Protein AF-A0A3M9ZV68-F1 (afdb_monomer)

Sequence (156 aa):
DSARLARRVAQRAAEAASATPRSGIVCKSLSRNAFVAVCPSLASALSLADLLAPEHVQVMTRSPARDAARIRSAGMVLLGDTPSAASDYALGSNHILPTSRGARSRGPLSALDFVRLRVTARAPRSALRSAMPHIAALSAAEGLPAHANAVRGRLH

Solvent-accessible surface area (backbone atoms only — not comparable to full-atom values): 9160 Å² total; per-residue (Å²): 92,52,66,69,56,52,53,52,50,54,52,52,51,54,54,54,31,64,70,40,98,58,19,73,62,46,46,54,47,45,77,75,71,61,82,86,85,75,29,92,38,69,68,54,44,47,52,48,43,43,72,52,6,33,36,69,43,70,35,74,55,100,52,21,68,72,59,50,72,70,57,84,19,43,23,39,83,33,56,35,90,50,54,69,71,46,40,63,74,70,68,80,56,62,68,57,46,24,54,97,41,36,11,71,82,40,63,42,62,51,76,69,80,77,55,82,90,79,89,85,87,85,78,57,66,68,56,52,58,69,45,40,68,58,44,42,53,52,23,51,78,72,72,38,58,65,61,32,47,60,55,52,66,65,71,110

Mean predicted aligned error: 4.52 Å

pLDDT: mean 96.89, std 2.36, range [76.12, 98.5]

Radius of gyration: 26.55 Å; Cα contacts (8 Å, |Δi|>4): 156; chains: 1; bounding box: 60×34×67 Å

Structure (mmCIF, N/CA/C/O backbone):
data_AF-A0A3M9ZV68-F1
#
_entry.id   AF-A0A3M9ZV68-F1
#
loop_
_atom_site.group_PDB
_atom_site.id
_atom_site.type_symbol
_atom_site.label_atom_id
_atom_site.label_alt_id
_atom_site.label_comp_id
_atom_site.label_asym_id
_atom_site.label_entity_id
_atom_site.label_seq_id
_atom_site.pdbx_PDB_ins_code
_atom_site.Cartn_x
_atom_site.Cartn_y
_atom_site.Cartn_z
_atom_site.occupancy
_atom_site.B_iso_or_equiv
_atom_site.auth_seq_id
_atom_site.auth_comp_id
_atom_site.auth_asym_id
_atom_site.auth_atom_id
_atom_site.pdbx_PDB_model_num
ATOM 1 N N . ASP A 1 1 ? -6.645 -12.329 18.930 1.00 81.00 1 ASP A N 1
ATOM 2 C CA . ASP A 1 1 ? -6.774 -13.589 19.695 1.00 81.00 1 ASP A CA 1
ATOM 3 C C . ASP A 1 1 ? -7.809 -13.532 20.828 1.00 81.00 1 ASP A C 1
ATOM 5 O O . ASP A 1 1 ? -8.242 -14.581 21.277 1.0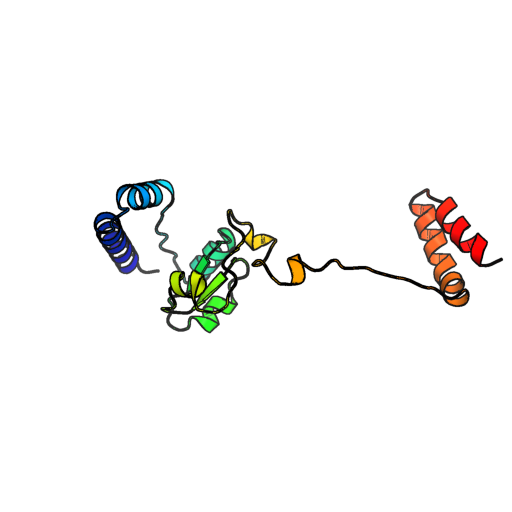0 81.00 1 ASP A O 1
ATOM 9 N N . SER A 1 2 ? -8.279 -12.359 21.278 1.00 95.38 2 SER A N 1
ATOM 10 C CA . SER A 1 2 ? -9.260 -12.272 22.376 1.00 95.38 2 SER A CA 1
ATOM 11 C C . SER A 1 2 ? -10.715 -12.062 21.926 1.00 95.38 2 SER A C 1
ATOM 13 O O . SER A 1 2 ? -11.096 -10.970 21.499 1.00 95.38 2 SER A O 1
ATOM 15 N N . ALA A 1 3 ? -11.576 -13.063 22.142 1.00 96.69 3 ALA A N 1
ATOM 16 C CA . ALA A 1 3 ? -13.027 -12.941 21.932 1.00 96.69 3 ALA A CA 1
ATOM 17 C C . ALA A 1 3 ? -13.685 -11.892 22.854 1.00 96.69 3 ALA A C 1
ATOM 19 O O . ALA A 1 3 ? -14.647 -11.223 22.475 1.00 96.69 3 ALA A O 1
ATOM 20 N N . ARG A 1 4 ? -13.147 -11.704 24.068 1.00 98.12 4 ARG A N 1
ATOM 21 C CA . ARG A 1 4 ? -13.619 -10.670 25.003 1.00 98.12 4 ARG A CA 1
ATOM 22 C C . ARG A 1 4 ? -13.378 -9.268 24.448 1.00 98.12 4 ARG A C 1
ATOM 24 O O . ARG A 1 4 ? -14.276 -8.433 24.523 1.00 98.12 4 ARG A O 1
ATOM 31 N N . LEU A 1 5 ? -12.187 -9.015 23.900 1.00 97.38 5 LEU A N 1
ATOM 32 C CA . LEU A 1 5 ? -11.867 -7.731 23.275 1.00 97.38 5 LEU A CA 1
ATOM 33 C C . LEU A 1 5 ? -12.759 -7.479 22.056 1.00 97.38 5 LEU A C 1
ATOM 35 O O . LEU A 1 5 ? -13.348 -6.408 21.960 1.00 97.38 5 LEU A O 1
ATOM 39 N N . ALA A 1 6 ? -12.928 -8.484 21.192 1.00 98.00 6 ALA A N 1
ATOM 40 C CA . ALA A 1 6 ? -13.798 -8.411 20.019 1.00 98.00 6 ALA A CA 1
ATOM 41 C C . ALA A 1 6 ? -15.234 -7.981 20.370 1.00 98.00 6 ALA A C 1
ATOM 43 O O . ALA A 1 6 ? -15.748 -7.029 19.786 1.00 98.00 6 ALA A O 1
ATOM 44 N N . ARG A 1 7 ? -15.853 -8.616 21.379 1.00 98.31 7 ARG A N 1
ATOM 45 C CA . ARG A 1 7 ? -17.200 -8.242 21.850 1.00 98.31 7 ARG A CA 1
ATOM 46 C C . ARG A 1 7 ? -17.261 -6.811 22.381 1.00 98.31 7 ARG A C 1
ATOM 48 O O . ARG A 1 7 ? -18.174 -6.072 22.032 1.00 98.31 7 ARG A O 1
ATOM 55 N N . ARG A 1 8 ? -16.271 -6.404 23.184 1.00 98.50 8 ARG A N 1
ATOM 56 C CA . ARG A 1 8 ? -16.200 -5.036 23.723 1.00 98.50 8 ARG A CA 1
ATOM 57 C C . ARG A 1 8 ? -16.067 -3.986 22.622 1.00 98.50 8 ARG A C 1
ATOM 59 O O . ARG A 1 8 ? -16.731 -2.960 22.698 1.00 98.50 8 ARG A O 1
ATOM 66 N N . VAL A 1 9 ? -15.226 -4.232 21.618 1.00 97.81 9 VAL A N 1
ATOM 67 C CA . VAL A 1 9 ? -15.048 -3.317 20.480 1.00 97.81 9 VAL A CA 1
ATOM 68 C C . VAL A 1 9 ? -16.337 -3.219 19.669 1.00 97.81 9 VAL A C 1
ATOM 70 O O . VAL A 1 9 ? -16.774 -2.109 19.390 1.00 97.81 9 VAL A O 1
ATOM 73 N N . ALA A 1 10 ? -16.981 -4.348 19.357 1.00 97.81 10 ALA A N 1
ATOM 74 C CA . ALA A 1 10 ? -18.249 -4.355 18.625 1.00 97.81 10 ALA A CA 1
ATOM 75 C C . ALA A 1 10 ? -19.339 -3.552 19.354 1.00 97.81 10 ALA A C 1
ATOM 77 O O . ALA A 1 10 ? -20.016 -2.732 18.736 1.00 97.81 10 ALA A O 1
ATOM 78 N N . GLN A 1 11 ? -19.454 -3.725 20.675 1.00 98.00 11 GLN A N 1
ATOM 79 C CA . GLN A 1 11 ? -20.391 -2.961 21.496 1.00 98.00 11 GLN A CA 1
ATOM 80 C C . GLN A 1 11 ? -20.083 -1.455 21.462 1.00 98.00 11 GLN A C 1
ATOM 82 O O . GLN A 1 11 ? -20.962 -0.656 21.149 1.00 98.00 11 GLN A O 1
ATOM 87 N N . ARG A 1 12 ? -18.830 -1.060 21.728 1.00 98.06 12 ARG A N 1
ATOM 88 C CA . ARG A 1 12 ? -18.429 0.358 21.721 1.00 98.06 12 ARG A CA 1
ATOM 89 C C . ARG A 1 12 ? -18.601 1.014 20.354 1.00 98.06 12 ARG A C 1
ATOM 91 O O . ARG A 1 12 ? -19.005 2.170 20.287 1.00 98.06 12 ARG A O 1
ATOM 98 N N . ALA A 1 13 ? -18.325 0.285 19.274 1.00 97.62 13 ALA A N 1
ATOM 99 C CA . ALA A 1 13 ? -18.536 0.772 17.917 1.00 97.62 13 ALA A CA 1
ATOM 100 C C . ALA A 1 13 ? -20.025 1.029 17.634 1.00 97.62 13 ALA A C 1
ATOM 102 O O . ALA A 1 13 ? -20.355 2.058 17.052 1.00 97.62 13 ALA A O 1
ATOM 103 N N . ALA A 1 14 ? -20.924 0.143 18.081 1.00 97.06 14 ALA A N 1
ATOM 104 C CA . ALA A 1 14 ? -22.368 0.325 17.925 1.00 97.06 14 ALA A CA 1
ATOM 105 C C . ALA A 1 14 ? -22.907 1.518 18.741 1.00 97.06 14 ALA A C 1
ATOM 107 O O . ALA A 1 14 ? -23.699 2.310 18.223 1.00 97.06 14 ALA A O 1
ATOM 108 N N . GLU A 1 15 ? -22.438 1.682 19.984 1.00 98.06 15 GLU A N 1
ATOM 109 C CA . GLU A 1 15 ? -22.753 2.840 20.836 1.00 98.06 15 GLU A CA 1
ATOM 110 C C . GLU A 1 15 ? -22.308 4.151 20.160 1.00 98.06 15 GLU A C 1
ATOM 112 O O . GLU A 1 15 ? -23.113 5.063 19.969 1.00 98.06 15 GLU A O 1
ATOM 117 N N . ALA A 1 16 ? -21.048 4.220 19.714 1.00 97.81 16 ALA A N 1
ATOM 118 C CA . ALA A 1 16 ? -20.493 5.402 19.053 1.00 97.81 16 ALA A CA 1
ATOM 119 C C . ALA A 1 16 ? -21.184 5.717 17.713 1.00 97.81 16 ALA A C 1
ATOM 121 O O . ALA A 1 16 ? -21.449 6.881 17.406 1.00 97.81 16 ALA A O 1
ATOM 122 N N . ALA A 1 17 ? -21.513 4.690 16.925 1.00 97.69 17 ALA A N 1
ATOM 123 C CA . ALA A 1 17 ? -22.210 4.843 15.651 1.00 97.69 17 ALA A CA 1
ATOM 124 C C . ALA A 1 17 ? -23.628 5.400 15.816 1.00 97.69 17 ALA A C 1
ATOM 126 O O . ALA A 1 17 ? -24.088 6.159 14.967 1.00 97.69 17 ALA A O 1
ATOM 127 N N . SER A 1 18 ? -24.306 5.057 16.911 1.00 97.00 18 SER A N 1
ATOM 128 C CA . SER A 1 18 ? -25.660 5.545 17.189 1.00 97.00 18 SER A CA 1
ATOM 129 C C . SER A 1 18 ? -25.662 6.982 17.719 1.00 97.00 18 SER A C 1
ATOM 131 O O . SER A 1 18 ? -26.609 7.722 17.468 1.00 97.00 18 SER A O 1
ATOM 133 N N . ALA A 1 19 ? -24.595 7.392 18.412 1.00 97.75 19 ALA A N 1
ATOM 134 C CA . ALA A 1 19 ? -24.480 8.709 19.041 1.00 97.75 19 ALA A CA 1
ATOM 135 C C . ALA A 1 19 ? -23.980 9.828 18.103 1.00 97.75 19 ALA A C 1
ATOM 137 O O . ALA A 1 19 ? -24.067 11.006 18.444 1.00 97.75 19 ALA A O 1
ATOM 138 N N . THR A 1 20 ? -23.426 9.492 16.935 1.00 97.19 20 THR A N 1
ATOM 139 C CA . THR A 1 20 ? -22.881 10.492 16.002 1.00 97.19 20 THR A CA 1
ATOM 140 C C . THR A 1 20 ? -23.985 11.239 15.232 1.00 97.19 20 THR A C 1
ATOM 142 O O . THR A 1 20 ? -24.977 10.618 14.843 1.00 97.19 20 THR A O 1
ATOM 145 N N . PRO A 1 21 ? -23.814 12.538 14.896 1.00 98.25 21 PRO A N 1
ATOM 146 C CA . PRO A 1 21 ? -24.793 13.296 14.106 1.00 98.25 21 PRO A CA 1
ATOM 147 C C . PRO A 1 21 ? -25.152 12.667 12.750 1.00 98.25 21 PRO A C 1
ATOM 149 O O . PRO A 1 21 ? -26.222 12.923 12.206 1.00 98.25 21 PRO A O 1
ATOM 152 N N . ARG A 1 22 ? -24.261 11.839 12.184 1.00 97.62 22 ARG A N 1
ATOM 153 C CA . ARG A 1 22 ? -24.469 11.122 10.912 1.00 97.62 22 ARG A CA 1
ATOM 154 C C . ARG A 1 22 ? -24.793 9.634 11.107 1.00 97.62 22 ARG A C 1
ATOM 156 O O . ARG A 1 22 ? -24.454 8.820 10.244 1.00 97.62 22 ARG A O 1
ATOM 163 N N . SER A 1 23 ? -25.437 9.270 12.217 1.00 97.94 23 SER A N 1
ATOM 164 C CA . SER A 1 23 ? -25.707 7.876 12.609 1.00 97.94 23 SER A CA 1
ATOM 165 C C . SER A 1 23 ? -26.338 7.033 11.498 1.00 97.94 23 SER A C 1
ATOM 167 O O . SER A 1 23 ? -25.884 5.921 11.248 1.00 97.94 23 SER A O 1
ATOM 169 N N . GLY A 1 24 ? -27.297 7.576 10.738 1.00 98.25 24 GLY A N 1
ATOM 170 C CA . GLY A 1 24 ? -27.923 6.861 9.618 1.00 98.25 24 GLY A CA 1
ATOM 171 C C . GLY A 1 24 ? -26.926 6.368 8.556 1.00 98.25 24 GLY A C 1
ATOM 172 O O . GLY A 1 24 ? -27.029 5.234 8.087 1.00 98.25 24 GLY A O 1
ATOM 173 N N . ILE A 1 25 ? -25.920 7.180 8.208 1.00 98.19 25 ILE A N 1
ATOM 174 C CA . ILE A 1 25 ? -24.869 6.804 7.246 1.00 98.19 25 ILE A CA 1
ATOM 175 C C . ILE A 1 25 ? -23.899 5.804 7.886 1.00 98.19 25 ILE A C 1
ATOM 177 O O . ILE A 1 25 ? -23.563 4.788 7.272 1.00 98.19 25 ILE A O 1
ATOM 181 N N . VAL A 1 26 ? -23.472 6.071 9.124 1.00 98.19 26 VAL A N 1
ATOM 182 C CA . VAL A 1 26 ? -22.481 5.247 9.833 1.00 98.19 26 VAL A CA 1
ATOM 183 C C . VAL A 1 26 ? -23.028 3.844 10.112 1.00 98.19 26 VAL A C 1
ATOM 185 O O . VAL A 1 26 ? -22.394 2.861 9.731 1.00 98.19 26 VAL A O 1
ATOM 188 N N . CYS A 1 27 ? -24.232 3.725 10.675 1.00 97.75 27 CYS A N 1
ATOM 189 C CA . CYS A 1 27 ? -24.881 2.440 10.949 1.00 97.75 27 CYS A CA 1
ATOM 190 C C . CYS A 1 27 ? -25.141 1.636 9.664 1.00 97.75 27 CYS A C 1
ATOM 192 O O . CYS A 1 27 ? -24.926 0.420 9.630 1.00 97.75 27 CYS A O 1
ATOM 194 N N . LYS A 1 28 ? -25.544 2.300 8.571 1.00 98.19 28 LYS A N 1
ATOM 195 C CA . LYS A 1 28 ? -25.713 1.648 7.261 1.00 98.19 28 LYS A CA 1
ATOM 196 C C . LYS A 1 28 ? -24.388 1.124 6.700 1.00 98.19 28 LYS A C 1
ATOM 198 O O . LYS A 1 28 ? -24.371 0.051 6.106 1.00 98.19 28 LYS A O 1
ATOM 203 N N . SER A 1 29 ? -23.288 1.855 6.883 1.00 97.62 29 SER A N 1
ATOM 204 C CA . SER A 1 29 ? -21.959 1.391 6.467 1.00 97.62 29 SER A CA 1
ATOM 205 C C . SER A 1 29 ? -21.493 0.197 7.303 1.00 97.62 29 SER A C 1
ATOM 207 O O . SER A 1 29 ? -21.107 -0.829 6.742 1.00 97.62 29 SER A O 1
ATOM 209 N N . LEU A 1 30 ? -21.602 0.289 8.634 1.00 97.25 30 LEU A N 1
ATOM 210 C CA . LEU A 1 30 ? -21.200 -0.789 9.540 1.00 97.25 30 LEU A CA 1
ATOM 211 C C . LEU A 1 30 ? -21.983 -2.079 9.278 1.00 97.25 30 LEU A C 1
ATOM 213 O O . LEU A 1 30 ? -21.375 -3.132 9.132 1.00 97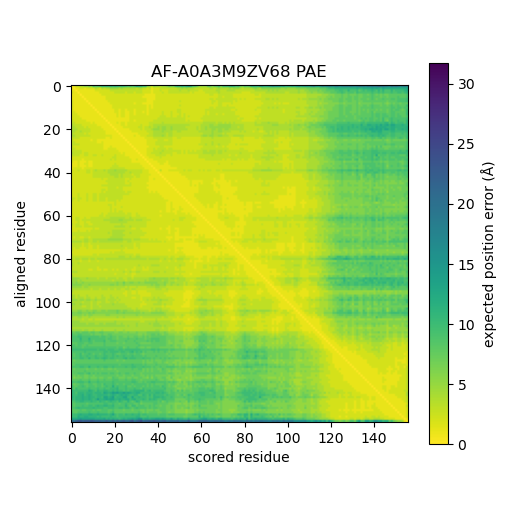.25 30 LEU A O 1
ATOM 217 N N . SER A 1 31 ? -23.309 -1.998 9.144 1.00 96.69 31 SER A N 1
ATOM 218 C CA . SER A 1 31 ? -24.155 -3.179 8.897 1.00 96.69 31 SER A CA 1
ATOM 219 C C . SER A 1 31 ? -23.844 -3.906 7.585 1.00 96.69 31 SER A C 1
ATOM 221 O O . SER A 1 31 ? -24.075 -5.108 7.494 1.00 96.69 31 SER A O 1
ATOM 223 N N . ARG A 1 32 ? -23.332 -3.201 6.569 1.00 97.38 32 ARG A N 1
ATOM 224 C CA . ARG A 1 32 ? -23.038 -3.781 5.250 1.00 97.38 32 ARG A CA 1
ATOM 225 C C . ARG A 1 32 ? -21.600 -4.252 5.093 1.00 97.38 32 ARG A C 1
ATOM 227 O O . ARG A 1 32 ? -21.363 -5.206 4.362 1.00 97.38 32 ARG A O 1
ATOM 234 N N . ASN A 1 33 ? -20.657 -3.559 5.727 1.00 96.25 33 ASN A N 1
ATOM 235 C CA . ASN A 1 33 ? -19.239 -3.682 5.389 1.00 96.25 33 ASN A CA 1
ATOM 236 C C . ASN A 1 33 ? -18.355 -4.108 6.568 1.00 96.25 33 ASN A C 1
ATOM 238 O O . ASN A 1 33 ? -17.220 -4.527 6.345 1.00 96.25 33 ASN A O 1
ATOM 242 N N . ALA A 1 34 ? -18.819 -3.972 7.815 1.00 96.88 34 ALA A N 1
ATOM 243 C CA . ALA A 1 34 ? -17.988 -4.269 8.976 1.00 96.88 34 ALA A CA 1
ATOM 244 C C . ALA A 1 34 ? -18.039 -5.752 9.350 1.00 96.88 34 ALA A C 1
ATOM 246 O O . ALA A 1 34 ? -19.074 -6.411 9.275 1.00 96.88 34 ALA A O 1
ATOM 247 N N . PHE A 1 35 ? -16.912 -6.259 9.835 1.00 97.12 35 PHE A N 1
ATOM 248 C CA . PHE A 1 35 ? -16.820 -7.561 10.479 1.00 97.12 35 PHE A CA 1
ATOM 249 C C . PHE A 1 35 ? -15.773 -7.507 11.590 1.00 97.12 35 PHE A C 1
ATOM 251 O O . PHE A 1 35 ? -14.901 -6.638 11.610 1.00 97.12 35 PHE A O 1
ATOM 258 N N . VAL A 1 36 ? -15.843 -8.465 12.513 1.00 97.56 36 VAL A N 1
ATOM 259 C CA . VAL A 1 36 ? -14.827 -8.658 13.550 1.00 97.56 36 VAL A CA 1
ATOM 260 C C . VAL A 1 36 ? -14.256 -10.060 13.404 1.00 97.56 36 VAL A C 1
ATOM 262 O O . VAL A 1 36 ? -14.987 -11.042 13.494 1.00 97.56 36 VAL A O 1
ATOM 265 N N . ALA A 1 37 ? -12.945 -10.156 13.192 1.00 97.25 37 ALA A N 1
ATOM 266 C CA . ALA A 1 37 ? -12.245 -11.430 13.068 1.00 97.25 37 ALA A CA 1
ATOM 267 C C . ALA A 1 37 ? -11.398 -11.710 14.316 1.00 97.25 37 ALA A C 1
ATOM 269 O O . ALA A 1 37 ? -10.473 -10.964 14.644 1.00 97.25 37 ALA A O 1
ATOM 270 N N . VAL A 1 38 ? -11.675 -12.822 14.999 1.00 97.81 38 VAL A N 1
ATOM 271 C CA . VAL A 1 38 ? -10.828 -13.318 16.092 1.00 97.81 38 VAL A CA 1
ATOM 272 C C . VAL A 1 38 ? -9.835 -14.316 15.512 1.00 97.81 38 VAL A C 1
ATOM 274 O O . VAL A 1 38 ? -10.167 -15.464 15.248 1.00 97.81 38 VAL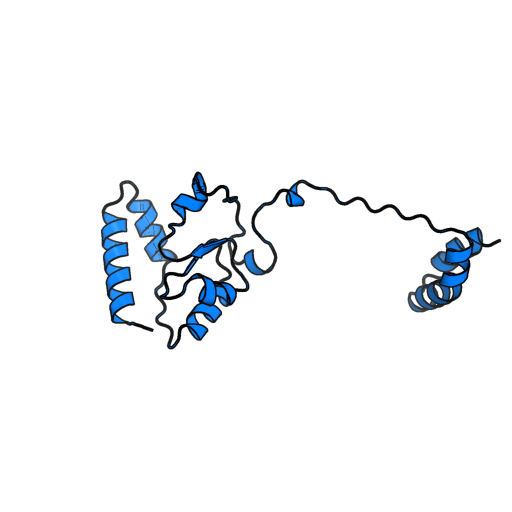 A O 1
ATOM 277 N N . CYS A 1 39 ? -8.604 -13.862 15.300 1.00 97.50 39 CYS A N 1
ATOM 278 C CA . CYS A 1 39 ? -7.534 -14.705 14.771 1.00 97.50 39 CYS A CA 1
ATOM 279 C C . CYS A 1 39 ? -6.840 -15.500 15.894 1.00 97.50 39 CYS A C 1
ATOM 281 O O . CYS A 1 39 ? -6.672 -14.945 16.986 1.00 97.50 39 CYS A O 1
ATOM 283 N N . PRO A 1 40 ? -6.367 -16.735 15.630 1.00 97.06 40 PRO A N 1
ATOM 284 C CA . PRO A 1 40 ? -5.695 -17.577 16.628 1.00 97.06 40 PRO A CA 1
ATOM 285 C C . PRO A 1 40 ? -4.322 -17.034 17.049 1.00 97.06 40 PRO A C 1
ATOM 287 O O . PRO A 1 40 ? -3.815 -17.380 18.108 1.00 97.06 40 PRO A O 1
ATOM 290 N N . SER A 1 41 ? -3.716 -16.166 16.235 1.00 97.06 41 SER A N 1
ATOM 291 C CA . SER A 1 41 ? -2.450 -15.506 16.545 1.00 97.06 41 SER A CA 1
ATOM 292 C C . SER A 1 41 ? -2.365 -14.129 15.885 1.00 97.06 41 SER A C 1
ATOM 294 O O . SER A 1 41 ? -3.106 -13.826 14.942 1.00 97.06 41 SER A O 1
ATOM 296 N N . LEU A 1 42 ? -1.414 -13.307 16.339 1.00 96.12 42 LEU A N 1
ATOM 297 C CA . LEU A 1 42 ? -1.074 -12.049 15.671 1.00 96.12 42 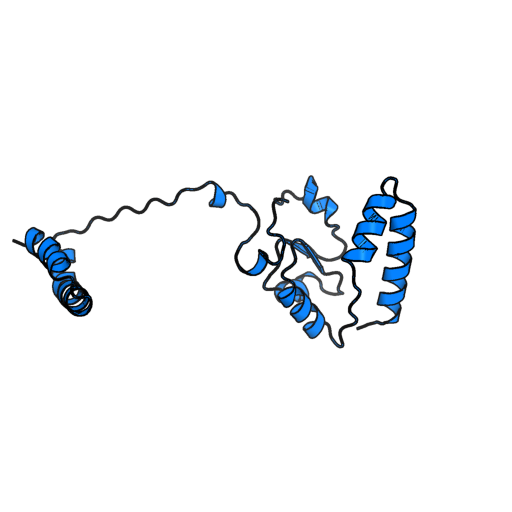LEU A CA 1
ATOM 298 C C . LEU A 1 42 ? -0.567 -12.287 14.241 1.00 96.12 42 LEU A C 1
ATOM 300 O O . LEU A 1 42 ? -0.915 -11.535 13.340 1.00 96.12 42 LEU A O 1
ATOM 304 N N . ALA A 1 43 ? 0.205 -13.352 14.006 1.00 96.81 43 ALA A N 1
ATOM 305 C CA . ALA A 1 43 ? 0.694 -13.684 12.668 1.00 96.81 43 ALA A CA 1
ATOM 306 C C . ALA A 1 43 ? -0.460 -13.941 11.682 1.00 96.81 43 ALA A C 1
ATOM 308 O O . ALA A 1 43 ? -0.430 -13.451 10.552 1.00 96.81 43 ALA A O 1
ATOM 309 N N . SER A 1 44 ? -1.507 -14.640 12.128 1.00 97.81 44 SER A N 1
ATOM 310 C CA . SER A 1 44 ? -2.719 -14.864 11.333 1.00 97.81 44 SER A CA 1
ATOM 311 C C . SER A 1 44 ? -3.486 -13.562 11.074 1.00 97.81 44 SER A C 1
ATOM 313 O O . SER A 1 44 ? -3.974 -13.361 9.967 1.00 97.81 44 SER A O 1
ATOM 315 N N . ALA A 1 45 ? -3.547 -12.649 12.052 1.00 97.56 45 ALA A N 1
ATOM 316 C CA . ALA A 1 45 ? -4.183 -11.340 11.876 1.00 97.56 45 ALA A CA 1
ATOM 317 C C . ALA A 1 45 ? -3.434 -10.450 10.869 1.00 97.56 45 ALA A C 1
ATOM 319 O O . ALA A 1 45 ? -4.059 -9.827 10.016 1.00 97.56 45 ALA A O 1
ATOM 320 N N . LEU A 1 46 ? -2.098 -10.434 10.922 1.00 97.56 46 LEU A N 1
ATOM 321 C CA . LEU A 1 46 ? -1.267 -9.713 9.952 1.00 97.56 46 LEU A CA 1
ATOM 322 C C . LEU A 1 46 ? -1.401 -10.312 8.545 1.00 97.56 46 LEU A C 1
ATOM 324 O O . LEU A 1 46 ? -1.518 -9.577 7.571 1.00 97.56 46 LEU A O 1
ATOM 328 N N . SER A 1 47 ? -1.483 -11.643 8.441 1.00 97.62 47 SER A N 1
ATOM 329 C CA . SER A 1 47 ? -1.744 -12.325 7.164 1.00 97.62 47 SER A CA 1
ATOM 330 C C . SER A 1 47 ? -3.123 -11.970 6.597 1.00 97.62 47 SER A C 1
ATOM 332 O O . SER A 1 47 ? -3.268 -11.785 5.391 1.00 97.62 47 SER A O 1
ATOM 334 N N . LEU A 1 48 ? -4.137 -11.835 7.460 1.00 97.62 48 LEU A N 1
ATOM 335 C CA . LEU A 1 48 ? -5.459 -11.355 7.063 1.00 97.62 48 LEU A CA 1
ATOM 336 C C . LEU A 1 48 ? -5.410 -9.893 6.594 1.00 97.62 48 LEU A C 1
ATOM 338 O O . LEU A 1 48 ? -6.020 -9.576 5.578 1.00 97.62 48 LEU A O 1
ATOM 342 N N . ALA A 1 49 ? -4.666 -9.016 7.275 1.00 97.69 49 ALA A N 1
ATOM 343 C CA . ALA A 1 49 ? -4.480 -7.631 6.836 1.00 97.69 49 ALA A CA 1
ATOM 344 C C . ALA A 1 49 ? -3.841 -7.567 5.435 1.00 97.69 49 ALA A C 1
ATOM 346 O O . ALA A 1 49 ? -4.386 -6.910 4.551 1.00 97.69 49 ALA A O 1
ATOM 347 N N . ASP A 1 50 ? -2.785 -8.347 5.185 1.00 97.56 50 ASP A N 1
ATOM 348 C CA . ASP A 1 50 ? -2.176 -8.496 3.853 1.00 97.56 50 ASP A CA 1
ATOM 349 C C . ASP A 1 50 ? -3.154 -9.066 2.807 1.00 97.56 50 ASP A C 1
ATOM 351 O O . ASP A 1 50 ? -3.095 -8.718 1.622 1.00 97.56 50 ASP A O 1
ATOM 355 N N . LEU A 1 51 ? -4.063 -9.966 3.204 1.00 96.94 51 LEU A N 1
ATOM 356 C CA . LEU A 1 51 ? -5.097 -10.507 2.315 1.00 96.94 51 LEU A CA 1
ATOM 357 C C . LEU A 1 51 ? -6.155 -9.446 1.953 1.00 96.94 51 LEU A C 1
ATOM 359 O O . LEU A 1 51 ? -6.682 -9.416 0.834 1.00 96.94 51 LEU A O 1
ATOM 363 N N . LEU A 1 52 ? -6.464 -8.558 2.888 1.00 97.25 52 LEU A N 1
ATOM 364 C CA . LEU A 1 52 ? -7.414 -7.475 2.674 1.00 97.25 52 LEU A CA 1
ATOM 365 C C . LEU A 1 52 ? -6.796 -6.315 1.898 1.00 97.25 52 LEU A C 1
ATOM 367 O O . LEU A 1 52 ? -7.526 -5.674 1.150 1.00 97.25 52 LEU A O 1
ATOM 371 N N . ALA A 1 53 ? -5.485 -6.088 2.028 1.00 97.94 53 ALA A N 1
ATOM 372 C CA . ALA A 1 53 ? -4.771 -4.961 1.430 1.00 97.94 53 ALA A CA 1
ATOM 373 C C . ALA A 1 53 ? -5.525 -3.631 1.642 1.00 97.94 53 ALA A C 1
ATOM 375 O O . ALA A 1 53 ? -5.965 -3.005 0.671 1.00 97.94 53 ALA A O 1
ATOM 376 N N . PRO A 1 54 ? -5.778 -3.254 2.909 1.00 97.81 54 PRO A N 1
ATOM 377 C CA . PRO A 1 54 ? -6.680 -2.162 3.233 1.00 97.81 54 PRO A CA 1
ATOM 378 C C . PRO A 1 54 ? -6.109 -0.811 2.804 1.00 97.81 54 PRO A C 1
ATOM 380 O O . PRO A 1 54 ? -4.897 -0.630 2.701 1.00 97.81 54 PRO A O 1
ATOM 3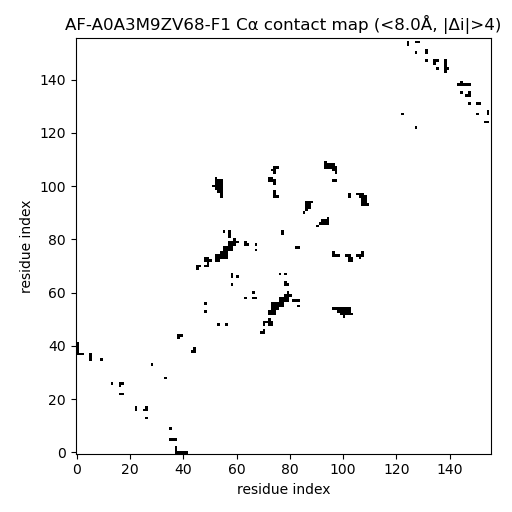83 N N . GLU A 1 55 ? -7.005 0.154 2.621 1.00 98.25 55 GLU A N 1
ATOM 384 C CA . GLU A 1 55 ? -6.642 1.561 2.452 1.00 98.25 55 GLU A CA 1
ATOM 385 C C . GLU A 1 55 ? -5.881 2.070 3.689 1.00 98.25 55 GLU A C 1
ATOM 387 O O . GLU A 1 55 ? -4.739 2.501 3.576 1.00 98.25 55 GLU A O 1
ATOM 392 N N . HIS A 1 56 ? -6.463 1.892 4.879 1.00 97.88 56 HIS A N 1
ATOM 393 C CA . HIS A 1 56 ? -5.856 2.208 6.171 1.00 97.88 56 HIS A CA 1
ATOM 394 C C . HIS A 1 56 ? -5.768 0.955 7.049 1.00 97.88 56 HIS A C 1
ATOM 396 O O . HIS A 1 56 ? -6.736 0.197 7.156 1.00 97.88 56 HIS A O 1
ATOM 402 N N . VAL A 1 57 ? -4.645 0.754 7.739 1.00 97.81 57 VAL A N 1
ATOM 403 C CA . VAL A 1 57 ? -4.518 -0.246 8.810 1.00 97.81 57 VAL A CA 1
ATOM 404 C C . VAL A 1 57 ? -3.928 0.388 10.062 1.00 97.81 57 VAL A C 1
ATOM 406 O O . VAL A 1 57 ? -2.870 1.004 10.010 1.00 97.81 57 VAL A O 1
ATOM 409 N N . GLN A 1 58 ? -4.597 0.212 11.201 1.00 98.00 58 GLN A N 1
ATOM 410 C CA . GLN A 1 58 ? -4.098 0.661 12.500 1.00 98.00 58 GLN A CA 1
ATOM 411 C C . GLN A 1 58 ? -3.609 -0.532 13.324 1.00 98.00 58 GLN A C 1
ATOM 413 O O . GLN A 1 58 ? -4.359 -1.466 13.613 1.00 98.00 58 GLN A O 1
ATOM 418 N N . VAL A 1 59 ? -2.331 -0.507 13.701 1.00 98.19 59 VAL A N 1
ATOM 419 C CA . VAL A 1 59 ? -1.663 -1.578 14.447 1.00 98.19 59 VAL A CA 1
ATOM 420 C C . VAL A 1 59 ? -1.608 -1.197 15.923 1.00 98.19 59 VAL A C 1
ATOM 422 O O . VAL A 1 59 ? -0.651 -0.586 16.388 1.00 98.19 59 VAL A O 1
ATOM 425 N N . MET A 1 60 ? -2.645 -1.575 16.670 1.00 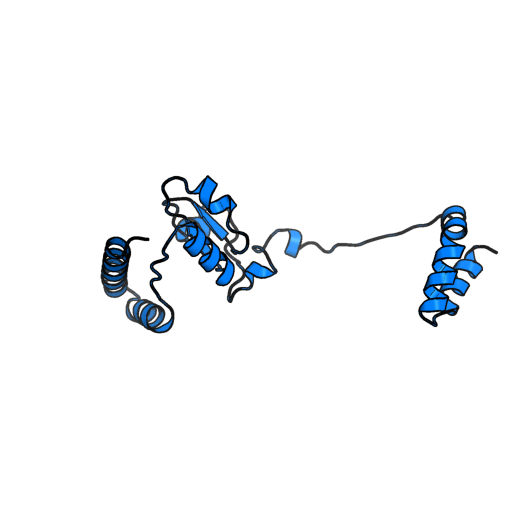97.19 60 MET A N 1
ATOM 426 C CA . MET A 1 60 ? -2.777 -1.306 18.110 1.00 97.19 60 MET A CA 1
ATOM 427 C C . MET A 1 60 ? -2.277 -2.493 18.951 1.00 97.19 60 MET A C 1
ATOM 429 O O . MET A 1 60 ? -3.050 -3.178 19.623 1.00 97.19 60 MET A O 1
ATOM 433 N N . THR A 1 61 ? -0.982 -2.802 18.869 1.00 96.94 61 THR A N 1
ATOM 434 C CA . THR A 1 61 ? -0.355 -3.912 19.615 1.00 96.94 61 THR A CA 1
ATOM 435 C C . THR A 1 61 ? 0.608 -3.392 20.683 1.00 96.94 61 THR A C 1
ATOM 437 O O . THR A 1 61 ? 0.861 -2.196 20.782 1.00 96.94 61 THR A O 1
ATOM 440 N N . ARG A 1 62 ? 1.195 -4.289 21.492 1.00 96.50 62 ARG A N 1
ATOM 441 C CA . ARG A 1 62 ? 2.220 -3.910 22.488 1.00 96.50 62 ARG A CA 1
ATOM 442 C C . ARG A 1 62 ? 3.519 -3.392 21.862 1.00 96.50 62 ARG A C 1
ATOM 444 O O . ARG A 1 62 ? 4.323 -2.777 22.551 1.00 96.50 62 ARG A O 1
ATOM 451 N N . SER A 1 63 ? 3.783 -3.700 20.594 1.00 97.69 63 SER A N 1
ATOM 452 C CA . SER A 1 63 ? 4.997 -3.268 19.894 1.00 97.69 63 SER A CA 1
ATOM 453 C C . SER A 1 63 ? 4.648 -2.918 18.445 1.00 97.69 63 SER A C 1
ATOM 455 O O . SER A 1 63 ? 5.032 -3.642 17.521 1.00 97.69 63 SER A O 1
ATOM 457 N N . PRO A 1 64 ? 3.903 -1.819 18.239 1.00 98.06 64 PRO A N 1
ATOM 458 C CA . PRO A 1 64 ? 3.239 -1.529 16.975 1.00 98.06 64 PRO A CA 1
ATOM 459 C C . PRO A 1 64 ? 4.218 -1.425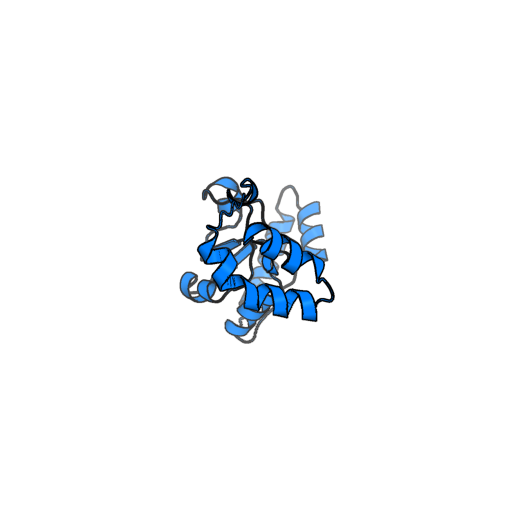 15.806 1.00 98.06 64 PRO A C 1
ATOM 461 O O . PRO A 1 64 ? 3.971 -2.022 14.768 1.00 98.06 64 PRO A O 1
ATOM 464 N N . ALA A 1 65 ? 5.369 -0.769 15.987 1.00 98.00 65 ALA A N 1
ATOM 465 C CA . ALA A 1 65 ? 6.385 -0.637 14.940 1.00 98.00 65 ALA A CA 1
ATOM 466 C C . ALA A 1 65 ? 6.948 -1.994 14.471 1.00 98.00 65 ALA A C 1
ATOM 468 O O . ALA A 1 65 ? 7.032 -2.253 13.272 1.00 98.00 65 ALA A O 1
ATOM 469 N N . ARG A 1 66 ? 7.285 -2.890 15.411 1.00 98.38 66 ARG A N 1
ATOM 470 C CA . ARG A 1 66 ? 7.803 -4.233 15.095 1.00 98.38 66 ARG A CA 1
ATOM 471 C C . ARG A 1 66 ? 6.770 -5.058 14.331 1.00 98.38 66 ARG A C 1
ATOM 473 O O . ARG A 1 66 ? 7.113 -5.770 13.393 1.00 98.38 66 ARG A O 1
ATOM 480 N N . ASP A 1 67 ? 5.516 -4.990 14.759 1.00 98.12 67 ASP A N 1
ATOM 481 C CA . ASP A 1 67 ? 4.455 -5.798 14.168 1.00 98.12 67 ASP A CA 1
ATOM 482 C C . ASP A 1 67 ? 4.022 -5.233 12.801 1.00 98.12 67 ASP A C 1
ATOM 484 O O . ASP A 1 67 ? 3.801 -6.000 11.866 1.00 98.12 67 ASP A O 1
ATOM 488 N N . ALA A 1 68 ? 3.996 -3.904 12.657 1.00 97.75 68 ALA A N 1
ATOM 489 C CA . ALA A 1 68 ? 3.723 -3.194 11.408 1.00 97.75 68 ALA A CA 1
ATOM 490 C C . ALA A 1 68 ? 4.765 -3.465 10.315 1.00 97.75 68 ALA A C 1
ATOM 492 O O . ALA A 1 68 ? 4.394 -3.577 9.152 1.00 97.75 68 ALA A O 1
ATOM 493 N N . ALA A 1 69 ? 6.040 -3.655 10.674 1.00 97.88 69 ALA A N 1
ATOM 494 C CA . ALA A 1 69 ? 7.106 -3.995 9.722 1.00 97.88 69 ALA A CA 1
ATOM 495 C C . ALA A 1 69 ? 6.872 -5.322 8.968 1.00 97.88 69 ALA A C 1
ATOM 497 O O . ALA A 1 69 ? 7.562 -5.623 7.998 1.00 97.88 69 ALA A O 1
ATOM 498 N N . ARG A 1 70 ? 5.908 -6.135 9.419 1.00 97.88 70 ARG A N 1
ATOM 499 C CA . ARG A 1 70 ? 5.522 -7.405 8.792 1.00 97.88 70 ARG A CA 1
ATOM 500 C C . ARG A 1 70 ? 4.354 -7.263 7.811 1.00 97.88 70 ARG A C 1
ATOM 502 O O . ARG A 1 70 ? 4.019 -8.248 7.159 1.00 97.88 70 ARG A O 1
ATOM 509 N N . ILE A 1 71 ? 3.719 -6.092 7.738 1.00 97.69 71 ILE A N 1
ATOM 510 C CA . ILE A 1 71 ? 2.640 -5.798 6.787 1.00 97.69 71 ILE A CA 1
ATOM 511 C C . ILE A 1 71 ? 3.272 -5.474 5.436 1.00 97.69 71 ILE A C 1
ATOM 513 O O . ILE A 1 71 ? 4.152 -4.621 5.341 1.00 97.69 71 ILE A O 1
ATOM 517 N N . ARG A 1 72 ? 2.815 -6.154 4.385 1.00 96.31 72 ARG A N 1
ATOM 518 C CA . ARG A 1 72 ? 3.316 -5.992 3.013 1.00 96.31 72 ARG A CA 1
ATOM 519 C C . ARG A 1 72 ? 2.376 -5.184 2.133 1.00 96.31 72 ARG A C 1
ATOM 521 O O . ARG A 1 72 ? 2.826 -4.598 1.155 1.00 96.31 72 ARG A O 1
ATOM 528 N N . SER A 1 73 ? 1.077 -5.184 2.430 1.00 96.94 73 SER A N 1
ATOM 529 C CA . SER A 1 73 ? 0.079 -4.512 1.591 1.00 96.94 73 SER A CA 1
ATOM 530 C C . SER A 1 73 ? -0.900 -3.703 2.433 1.00 96.94 73 SER A C 1
ATOM 532 O O . SER A 1 73 ? -1.818 -4.259 3.030 1.00 96.94 73 SER A O 1
ATOM 534 N N . ALA A 1 74 ? -0.719 -2.385 2.442 1.00 97.69 74 ALA A N 1
ATOM 535 C CA . ALA A 1 74 ? -1.660 -1.404 2.976 1.00 97.69 74 ALA A CA 1
ATOM 536 C C . ALA A 1 74 ? -1.408 -0.043 2.310 1.00 97.69 74 ALA A C 1
ATOM 538 O O . ALA A 1 74 ? -0.269 0.251 1.946 1.00 97.69 74 ALA A O 1
ATOM 539 N N . GLY A 1 75 ? -2.450 0.775 2.146 1.00 97.19 75 GLY A N 1
ATOM 540 C CA . GLY A 1 75 ? -2.290 2.150 1.668 1.00 97.19 75 GLY A CA 1
ATOM 541 C C . GLY A 1 75 ? -1.530 2.983 2.697 1.00 97.19 75 GLY A C 1
ATOM 542 O O . GLY A 1 75 ? -0.528 3.609 2.374 1.00 97.19 75 GLY A O 1
ATOM 543 N N . MET A 1 76 ? -1.946 2.907 3.959 1.00 97.50 76 MET A N 1
ATOM 544 C CA . MET A 1 76 ? -1.272 3.550 5.079 1.00 97.50 76 MET A CA 1
ATOM 545 C C . MET A 1 76 ? -1.290 2.670 6.325 1.00 97.50 76 MET A C 1
ATOM 547 O O . MET A 1 76 ? -2.309 2.064 6.659 1.00 97.50 76 MET A O 1
ATOM 551 N N . VAL A 1 77 ? -0.158 2.635 7.032 1.00 97.94 77 VAL A N 1
ATOM 552 C CA . VAL A 1 77 ? 0.003 1.920 8.302 1.00 97.94 77 VAL A CA 1
ATOM 553 C C . VAL A 1 77 ? 0.127 2.927 9.443 1.00 97.94 77 VAL A C 1
ATOM 555 O O . VAL A 1 77 ? 1.068 3.715 9.486 1.00 97.94 77 VAL A O 1
ATOM 558 N N . LEU A 1 78 ? -0.819 2.880 10.376 1.00 98.12 78 LEU A N 1
ATOM 559 C CA . LEU A 1 78 ? -0.899 3.735 11.559 1.00 98.12 78 LEU A CA 1
ATOM 560 C C . LEU A 1 78 ? -0.441 2.940 12.786 1.00 98.12 78 LEU A C 1
ATOM 562 O O . LEU A 1 78 ? -0.840 1.787 12.972 1.00 98.12 78 LEU A O 1
ATOM 566 N N . LEU A 1 79 ? 0.408 3.535 13.623 1.00 98.19 79 LEU A N 1
ATOM 567 C CA . LEU A 1 79 ? 1.065 2.834 14.729 1.00 98.19 79 LEU A CA 1
ATOM 568 C C . LEU A 1 79 ? 0.423 3.176 16.074 1.00 98.19 79 LEU A C 1
ATOM 570 O O . LEU A 1 79 ? 0.292 4.342 16.428 1.00 98.19 79 LEU A O 1
ATOM 574 N N . GLY A 1 80 ? 0.085 2.154 16.861 1.00 97.19 80 GLY A N 1
ATOM 575 C CA . GLY A 1 80 ? -0.467 2.337 18.202 1.00 97.19 80 GLY A CA 1
ATOM 576 C C . GLY A 1 80 ? -1.772 3.131 18.180 1.00 97.19 80 GLY A C 1
ATOM 577 O O . GLY A 1 80 ? -2.628 2.922 17.320 1.00 97.19 80 GLY A O 1
ATOM 578 N N . ASP A 1 81 ? -1.910 4.061 19.119 1.00 96.50 81 ASP A N 1
ATOM 579 C CA . ASP A 1 81 ? -3.124 4.860 19.296 1.00 96.50 81 ASP A CA 1
ATOM 580 C C . ASP A 1 81 ? -3.248 6.029 18.301 1.00 96.50 81 ASP A C 1
ATOM 582 O O . ASP A 1 81 ? -4.094 6.897 18.490 1.00 96.50 81 ASP A O 1
ATOM 586 N N . THR A 1 82 ? -2.442 6.069 17.231 1.00 97.62 82 THR A N 1
ATOM 587 C CA . THR A 1 82 ? -2.552 7.091 16.179 1.00 97.62 82 THR A CA 1
ATOM 588 C C . THR A 1 82 ? -3.836 6.899 15.358 1.00 97.62 82 THR A C 1
ATOM 590 O O . THR A 1 82 ? -3.927 5.936 14.593 1.00 97.62 82 THR A O 1
ATOM 593 N N . PRO A 1 83 ? -4.832 7.801 15.468 1.00 96.25 83 PRO A N 1
ATOM 594 C CA . PRO A 1 83 ? -6.091 7.660 14.749 1.00 96.25 83 PRO A CA 1
ATOM 595 C C . PRO A 1 83 ? -5.935 8.058 13.277 1.00 96.25 83 PRO A C 1
ATOM 597 O O . PRO A 1 83 ? -5.245 9.028 12.966 1.00 96.25 83 PRO A O 1
ATOM 600 N N . SER A 1 84 ? -6.660 7.383 12.380 1.00 96.00 84 SER A N 1
ATOM 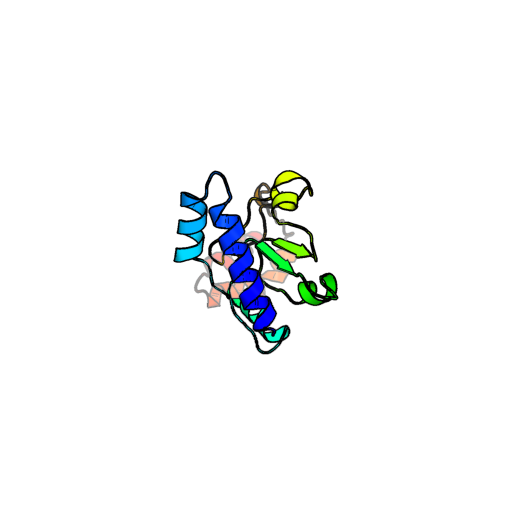601 C CA . SER A 1 84 ? -6.662 7.698 10.935 1.00 96.00 84 SER A CA 1
ATOM 602 C C . SER A 1 84 ? -7.035 9.152 10.641 1.00 96.00 84 SER A C 1
ATOM 604 O O . SER A 1 84 ? -6.457 9.787 9.773 1.00 96.00 84 SER A O 1
ATOM 606 N N . ALA A 1 85 ? -7.933 9.744 11.431 1.00 96.62 85 ALA A N 1
ATOM 607 C CA . ALA A 1 85 ? -8.295 11.147 11.247 1.00 96.62 85 ALA A CA 1
ATOM 608 C C . ALA A 1 85 ? -7.087 12.097 11.386 1.00 96.62 85 ALA A C 1
ATOM 610 O O . ALA A 1 85 ? -7.050 13.139 10.742 1.00 96.62 85 ALA A O 1
ATOM 611 N N . ALA A 1 86 ? -6.074 11.758 12.194 1.00 96.94 86 ALA A N 1
ATOM 612 C CA . ALA A 1 86 ? -4.873 12.585 12.284 1.00 96.94 86 ALA A CA 1
ATOM 613 C C . ALA A 1 86 ? -4.063 12.538 10.977 1.00 96.94 86 ALA A C 1
ATOM 615 O O . ALA A 1 86 ? -3.589 13.583 10.522 1.00 96.94 86 ALA A O 1
ATOM 616 N N . SER A 1 87 ? -3.931 11.361 10.349 1.00 95.19 87 SER A N 1
ATOM 617 C CA . SER A 1 87 ? -3.243 11.234 9.057 1.00 95.19 87 SER A CA 1
ATOM 618 C C . SER A 1 87 ? -3.986 11.916 7.917 1.00 95.19 87 SER A C 1
ATOM 620 O O . SER A 1 87 ? -3.344 12.417 6.996 1.00 95.19 87 SER A O 1
ATOM 622 N N . ASP A 1 88 ? -5.312 11.994 8.007 1.00 96.94 88 ASP A N 1
ATOM 623 C CA . ASP A 1 88 ? -6.130 12.630 6.976 1.00 96.94 88 ASP A CA 1
ATOM 624 C C . ASP A 1 88 ? -5.928 14.146 6.906 1.00 96.94 88 ASP A C 1
ATOM 626 O O . ASP A 1 88 ? -6.146 14.739 5.850 1.00 96.94 88 ASP A O 1
ATOM 630 N N . TYR A 1 89 ? -5.522 14.778 8.013 1.00 96.88 89 TYR A N 1
ATOM 631 C CA . TYR A 1 89 ? -5.536 16.239 8.124 1.00 96.88 89 TYR A CA 1
ATOM 632 C C . TYR A 1 89 ? -4.216 16.876 8.555 1.00 96.88 89 TYR A C 1
ATOM 634 O O . TYR A 1 89 ? -3.928 17.987 8.117 1.00 96.88 89 TYR A O 1
ATOM 642 N N . ALA A 1 90 ? -3.433 16.239 9.431 1.00 95.88 90 ALA A N 1
ATOM 643 C CA . ALA A 1 90 ? -2.412 16.963 10.198 1.00 95.88 90 ALA A CA 1
ATOM 644 C C . ALA A 1 90 ? -1.023 16.312 10.236 1.00 95.88 90 ALA A C 1
ATOM 646 O O . ALA A 1 90 ? -0.051 17.005 10.522 1.00 95.88 90 ALA A O 1
ATOM 647 N N . LEU A 1 91 ? -0.885 15.014 9.944 1.00 95.44 91 LEU A N 1
ATOM 648 C CA . LEU A 1 91 ? 0.420 14.335 10.042 1.00 95.44 91 LEU A CA 1
ATOM 649 C C . LEU A 1 91 ? 1.332 14.542 8.818 1.00 95.44 91 LEU A C 1
ATOM 651 O O . LEU A 1 91 ? 2.443 14.020 8.794 1.00 95.44 91 LEU A O 1
ATOM 655 N N . GLY A 1 92 ? 0.882 15.284 7.800 1.00 92.81 92 GLY A N 1
ATOM 656 C CA . GLY A 1 92 ? 1.659 15.563 6.584 1.00 92.81 92 GLY A CA 1
ATOM 657 C C . GLY A 1 92 ? 1.712 14.407 5.578 1.00 92.81 92 GLY A C 1
ATOM 658 O O . GLY A 1 92 ? 2.370 14.516 4.545 1.00 92.81 92 GLY A O 1
ATOM 659 N N . SER A 1 93 ? 1.012 13.306 5.853 1.00 93.44 93 SER A N 1
ATOM 660 C CA . SER A 1 93 ? 0.777 12.231 4.891 1.00 93.44 93 SER A CA 1
ATOM 661 C C . SER A 1 93 ? -0.217 12.641 3.802 1.00 93.44 93 SER A C 1
ATOM 663 O O . SER A 1 93 ? -1.007 13.566 3.977 1.00 93.44 93 SER A O 1
ATOM 665 N N . ASN A 1 94 ? -0.219 11.913 2.683 1.00 95.00 94 ASN A N 1
ATOM 666 C CA . ASN A 1 94 ? -1.247 12.059 1.659 1.00 95.00 94 ASN A CA 1
ATOM 667 C C . ASN A 1 94 ? -2.414 11.104 1.951 1.00 95.00 94 ASN A C 1
ATOM 669 O O . ASN A 1 94 ? -2.193 9.900 2.072 1.00 95.00 94 ASN A O 1
ATOM 673 N N . HIS A 1 95 ? -3.638 11.628 2.045 1.00 96.94 95 HIS A N 1
ATOM 674 C CA . HIS A 1 95 ? -4.836 10.816 2.285 1.00 96.94 95 HIS A CA 1
ATOM 675 C C . HIS A 1 95 ? -5.479 10.263 1.004 1.00 96.94 95 HIS A C 1
ATOM 677 O O . HIS A 1 95 ? -6.507 9.597 1.056 1.00 96.94 95 HIS A O 1
ATOM 683 N N . ILE A 1 96 ? -4.896 10.533 -0.171 1.00 97.62 96 ILE A N 1
ATOM 684 C CA . ILE A 1 96 ? -5.314 9.903 -1.424 1.00 97.62 96 ILE A CA 1
ATOM 685 C C . ILE A 1 96 ? -4.629 8.539 -1.491 1.00 97.62 96 ILE A C 1
ATOM 687 O O . ILE A 1 96 ? -3.474 8.409 -1.911 1.00 97.62 96 ILE A O 1
ATOM 691 N N . LEU A 1 97 ? -5.354 7.524 -1.027 1.00 97.88 97 LEU A N 1
ATOM 692 C CA . LEU A 1 97 ? -4.861 6.166 -0.844 1.00 97.88 97 LEU A CA 1
ATOM 693 C C . LEU A 1 97 ? -5.556 5.165 -1.777 1.00 97.88 97 LEU A C 1
ATOM 695 O O . LEU A 1 97 ? -6.696 5.370 -2.200 1.00 97.88 97 LEU A O 1
ATOM 699 N N . PRO A 1 98 ? -4.888 4.049 -2.113 1.00 97.12 98 PRO A N 1
ATOM 700 C CA . PRO A 1 98 ? -5.501 2.995 -2.906 1.00 97.12 98 PRO A CA 1
ATOM 701 C C . PRO A 1 98 ? -6.562 2.237 -2.092 1.00 97.12 98 PRO A C 1
ATOM 703 O O . PRO A 1 98 ? -6.267 1.621 -1.068 1.00 97.12 98 PRO A O 1
ATOM 706 N N . THR A 1 99 ? -7.797 2.223 -2.590 1.00 96.56 99 THR A N 1
ATOM 707 C CA . THR A 1 99 ? -8.930 1.500 -1.987 1.00 96.56 99 THR A CA 1
ATOM 708 C C . THR A 1 99 ? -9.182 0.163 -2.690 1.00 96.56 99 THR A C 1
ATOM 710 O O . THR A 1 99 ? -8.493 -0.190 -3.647 1.00 96.56 99 THR A O 1
ATOM 713 N N . SER A 1 100 ? -10.165 -0.618 -2.226 1.00 94.94 100 SER A N 1
ATOM 714 C CA . SER A 1 100 ? -10.619 -1.848 -2.908 1.00 94.94 100 SER A CA 1
ATOM 715 C C . SER A 1 100 ? -9.500 -2.861 -3.197 1.00 94.94 100 SER A C 1
ATOM 717 O O . SER A 1 100 ? -9.448 -3.465 -4.266 1.00 94.94 100 SER A O 1
ATOM 719 N N . ARG A 1 101 ? -8.597 -3.059 -2.225 1.00 95.69 101 ARG A N 1
ATOM 720 C CA . ARG A 1 101 ? -7.382 -3.893 -2.328 1.00 95.69 101 ARG A CA 1
ATOM 721 C C . ARG A 1 101 ? -6.289 -3.357 -3.263 1.00 95.69 101 ARG A C 1
ATOM 723 O O . ARG A 1 101 ? -5.318 -4.066 -3.525 1.00 95.69 101 ARG A O 1
ATOM 730 N N . GLY A 1 102 ? -6.395 -2.116 -3.739 1.00 96.38 102 GLY A N 1
ATOM 731 C CA . GLY A 1 102 ? -5.401 -1.492 -4.620 1.00 96.38 102 GLY A CA 1
ATOM 732 C C . GLY A 1 102 ? -4.004 -1.371 -3.998 1.00 96.38 102 GLY A C 1
ATOM 733 O O . GLY A 1 102 ? -3.012 -1.320 -4.724 1.00 96.38 102 GLY A O 1
ATOM 734 N N . ALA A 1 103 ? -3.905 -1.420 -2.664 1.00 96.94 103 ALA A N 1
ATOM 735 C CA . ALA A 1 103 ? -2.638 -1.429 -1.933 1.00 96.94 103 ALA A CA 1
ATOM 736 C C . ALA A 1 103 ? -1.736 -2.642 -2.246 1.00 96.94 103 ALA A C 1
ATOM 738 O O . ALA A 1 103 ? -0.584 -2.686 -1.825 1.00 96.94 103 ALA A O 1
ATOM 739 N N . ARG A 1 104 ? -2.238 -3.643 -2.988 1.00 95.94 104 ARG A N 1
ATOM 740 C CA . ARG A 1 104 ? -1.419 -4.741 -3.527 1.00 95.94 104 ARG A CA 1
ATOM 741 C C . ARG A 1 104 ? -0.458 -4.305 -4.625 1.00 95.94 104 ARG A C 1
ATOM 743 O O . ARG A 1 104 ? 0.556 -4.962 -4.827 1.00 95.94 104 ARG A O 1
ATOM 750 N N . SER A 1 105 ? -0.820 -3.269 -5.376 1.00 95.06 105 SER A N 1
ATOM 751 C CA . SER A 1 105 ? -0.123 -2.879 -6.604 1.00 95.06 105 SER A CA 1
ATOM 752 C C . SER A 1 105 ? 0.331 -1.425 -6.611 1.00 95.06 105 SER A C 1
ATOM 754 O O . SER A 1 105 ? 1.164 -1.066 -7.438 1.00 95.06 105 SER A O 1
ATOM 756 N N . ARG A 1 106 ? -0.217 -0.576 -5.734 1.00 94.50 106 ARG A N 1
ATOM 757 C CA . ARG A 1 106 ? 0.101 0.855 -5.685 1.00 94.50 106 ARG A CA 1
ATOM 758 C C . ARG A 1 106 ? 0.258 1.330 -4.245 1.00 94.50 106 ARG A C 1
ATOM 760 O O . ARG A 1 106 ? -0.403 0.809 -3.354 1.00 94.50 106 ARG A O 1
ATOM 767 N N . GLY A 1 107 ? 1.124 2.319 -4.041 1.00 93.75 107 GLY A N 1
ATOM 768 C CA . GLY A 1 107 ? 1.217 3.066 -2.787 1.00 93.75 107 GLY A CA 1
ATOM 769 C C . GLY A 1 107 ? 0.259 4.267 -2.737 1.00 93.75 107 GLY A C 1
ATOM 770 O O . GLY A 1 107 ? -0.541 4.454 -3.660 1.00 93.75 107 GLY A O 1
ATOM 771 N N . PRO A 1 108 ? 0.344 5.085 -1.674 1.00 96.12 108 PRO A N 1
ATOM 772 C CA . PRO A 1 108 ? -0.280 6.408 -1.606 1.00 96.12 108 PRO A CA 1
ATOM 773 C C . PRO A 1 108 ? 0.058 7.284 -2.810 1.00 96.12 108 PRO A C 1
ATOM 775 O O . PRO A 1 108 ? 1.126 7.129 -3.409 1.00 96.12 108 PRO A O 1
ATOM 778 N N . LEU A 1 109 ? -0.796 8.270 -3.094 1.00 97.31 109 LEU A N 1
ATOM 779 C CA . LEU A 1 109 ? -0.420 9.367 -3.979 1.00 97.31 109 LEU A CA 1
ATOM 780 C C . LEU A 1 109 ? 0.840 10.063 -3.442 1.00 97.31 109 LEU A C 1
ATOM 782 O O . LEU A 1 109 ? 0.941 10.415 -2.265 1.00 97.31 109 LEU A O 1
ATOM 786 N N . SER A 1 110 ? 1.793 10.287 -4.333 1.00 95.81 110 SER A N 1
ATOM 787 C CA . SER A 1 110 ? 3.107 10.838 -4.043 1.00 95.81 110 SER A CA 1
ATOM 788 C C . SER A 1 110 ? 3.512 11.856 -5.107 1.00 95.81 110 SER A C 1
ATOM 790 O O . SER A 1 110 ? 2.887 11.972 -6.160 1.00 95.81 110 SER A O 1
ATOM 792 N N . ALA A 1 111 ? 4.616 12.567 -4.874 1.00 96.12 111 ALA A N 1
ATOM 793 C CA . ALA A 1 111 ? 5.197 13.438 -5.893 1.00 96.12 111 ALA A CA 1
ATOM 794 C C . ALA A 1 111 ? 5.548 12.677 -7.189 1.00 96.12 111 ALA A C 1
ATOM 796 O O . ALA A 1 111 ? 5.489 13.261 -8.268 1.00 96.12 111 ALA A O 1
ATOM 797 N N . LEU A 1 112 ? 5.862 11.376 -7.103 1.00 95.19 112 LEU A N 1
ATOM 798 C CA . LEU A 1 112 ? 6.209 10.552 -8.266 1.00 95.19 112 LEU A CA 1
ATOM 799 C C . LEU A 1 112 ? 5.037 10.388 -9.238 1.00 95.19 112 LEU A C 1
ATOM 801 O O . LEU A 1 112 ? 5.267 10.248 -10.436 1.00 95.19 112 LEU A O 1
ATOM 805 N N . ASP A 1 113 ? 3.796 10.472 -8.756 1.00 96.88 113 ASP A N 1
ATOM 806 C CA . ASP A 1 113 ? 2.598 10.401 -9.599 1.00 96.88 113 ASP A CA 1
ATOM 807 C C . ASP A 1 113 ? 2.429 11.638 -10.498 1.00 96.88 113 ASP A C 1
ATOM 809 O O . ASP A 1 113 ? 1.687 11.597 -11.478 1.00 96.88 113 ASP A O 1
ATOM 813 N N . PHE A 1 114 ? 3.149 12.723 -10.198 1.00 96.94 114 PHE A N 1
ATOM 814 C CA . PHE A 1 114 ? 3.173 13.961 -10.981 1.00 96.94 114 PHE A CA 1
ATOM 815 C C . PHE A 1 114 ? 4.456 14.112 -11.810 1.00 96.94 114 PHE A C 1
ATOM 817 O O . PHE A 1 114 ? 4.640 15.115 -12.502 1.00 96.94 114 PHE A O 1
ATOM 824 N N . VAL A 1 115 ? 5.353 13.121 -11.764 1.00 97.12 115 VAL A N 1
ATOM 825 C CA . VAL A 1 115 ? 6.599 13.114 -12.533 1.00 97.12 115 VAL A CA 1
ATOM 826 C C . VAL A 1 115 ? 6.426 12.272 -13.790 1.00 97.12 115 VAL A C 1
ATOM 828 O O . VAL A 1 115 ? 5.946 11.142 -13.757 1.00 97.12 115 VAL A O 1
ATOM 831 N N . ARG A 1 116 ? 6.904 12.793 -14.924 1.00 95.88 116 ARG A N 1
ATOM 832 C CA . ARG A 1 116 ? 7.045 12.018 -16.159 1.00 95.88 116 ARG A CA 1
ATOM 833 C C . ARG A 1 116 ? 8.499 11.606 -16.355 1.00 95.88 116 ARG A C 1
ATOM 835 O O . ARG A 1 116 ? 9.353 12.451 -16.621 1.00 95.88 116 ARG A O 1
ATOM 842 N N . LEU A 1 117 ? 8.772 10.304 -16.291 1.00 96.06 117 LEU A N 1
ATOM 843 C CA . LEU A 1 117 ? 10.094 9.763 -16.601 1.00 96.06 117 LEU A CA 1
ATOM 844 C C . LEU A 1 117 ? 10.365 9.863 -18.107 1.00 96.06 117 LEU A C 1
ATOM 846 O O . LEU A 1 117 ? 9.604 9.352 -18.931 1.00 96.06 117 LEU A O 1
ATOM 850 N N . ARG A 1 118 ? 11.466 10.522 -18.475 1.00 96.38 118 ARG A N 1
ATOM 851 C CA . ARG A 1 118 ? 11.972 10.573 -19.850 1.00 96.38 118 ARG A CA 1
ATOM 852 C C . ARG A 1 118 ? 13.326 9.885 -19.898 1.00 96.38 118 ARG A C 1
ATOM 854 O O . ARG A 1 118 ? 14.253 10.315 -19.222 1.00 96.38 118 ARG A O 1
ATOM 861 N N . VAL A 1 119 ? 13.447 8.866 -20.742 1.00 97.12 119 VAL A N 1
ATOM 862 C CA . VAL A 1 119 ? 14.715 8.173 -20.986 1.00 97.12 119 VAL A CA 1
ATOM 863 C C . VAL A 1 119 ? 15.302 8.652 -22.310 1.00 97.12 119 VAL A C 1
ATOM 865 O O . VAL A 1 119 ? 14.610 8.702 -23.327 1.00 97.12 119 VAL A O 1
ATOM 868 N N . THR A 1 120 ? 16.583 9.014 -22.300 1.00 97.44 120 THR A N 1
ATOM 869 C CA . THR A 1 120 ? 17.356 9.355 -23.499 1.00 97.44 120 THR A CA 1
ATOM 870 C C . THR A 1 120 ? 18.573 8.449 -23.579 1.00 97.44 120 THR A C 1
ATOM 872 O O . THR A 1 120 ? 19.317 8.348 -22.608 1.00 97.44 120 THR A O 1
ATOM 875 N N . ALA A 1 121 ? 18.799 7.825 -24.733 1.00 96.75 121 ALA A N 1
ATOM 876 C CA . ALA A 1 121 ? 19.948 6.959 -24.962 1.00 96.75 121 ALA A CA 1
ATOM 877 C C . ALA A 1 121 ? 20.781 7.470 -26.142 1.00 96.75 121 ALA A C 1
ATOM 879 O O . ALA A 1 121 ? 20.244 7.884 -27.171 1.00 96.75 121 ALA A O 1
ATOM 880 N N . ARG A 1 122 ? 22.105 7.412 -25.991 1.00 96.75 122 ARG A N 1
ATOM 881 C CA . ARG A 1 122 ? 23.084 7.655 -27.053 1.00 96.75 122 ARG A CA 1
ATOM 882 C C . ARG A 1 122 ? 24.112 6.536 -27.001 1.00 96.75 122 ARG A C 1
ATOM 884 O O . ARG A 1 122 ? 24.652 6.253 -25.938 1.00 96.75 122 ARG A O 1
ATOM 891 N N . ALA A 1 123 ? 24.406 5.941 -28.150 1.00 96.56 123 ALA A N 1
ATOM 892 C CA . ALA A 1 123 ? 25.423 4.907 -28.269 1.00 96.56 123 ALA A CA 1
ATOM 893 C C . ALA A 1 123 ? 26.506 5.355 -29.260 1.00 96.56 123 ALA A C 1
ATOM 895 O O . ALA A 1 123 ? 26.167 5.753 -30.380 1.00 96.56 123 ALA A O 1
ATOM 896 N N . PRO A 1 124 ? 27.799 5.297 -28.892 1.00 97.06 124 PRO A N 1
ATOM 897 C CA . PRO A 1 124 ? 28.866 5.442 -29.867 1.00 97.06 124 PRO A CA 1
ATOM 898 C C . PRO A 1 124 ? 28.903 4.223 -30.795 1.00 97.06 124 PRO A C 1
ATOM 900 O O . PRO A 1 124 ? 28.445 3.129 -30.455 1.00 97.06 124 PRO A O 1
ATOM 903 N N . ARG A 1 125 ? 29.517 4.399 -31.966 1.00 97.25 125 ARG A N 1
ATOM 904 C CA . ARG A 1 125 ? 29.657 3.349 -32.987 1.00 97.25 125 ARG A CA 1
ATOM 905 C C . ARG A 1 125 ? 30.297 2.064 -32.445 1.00 97.25 125 ARG A C 1
ATOM 907 O O . ARG A 1 125 ? 29.887 0.972 -32.822 1.00 97.25 125 ARG A O 1
ATOM 914 N N . SER A 1 126 ? 31.265 2.187 -31.534 1.00 97.62 126 SER A N 1
ATOM 915 C CA . SER A 1 126 ? 31.933 1.056 -30.874 1.00 97.62 126 SER A CA 1
ATOM 916 C C . SER A 1 126 ? 30.978 0.215 -30.021 1.00 97.62 126 SER A C 1
ATOM 918 O O . SER A 1 126 ? 31.021 -1.010 -30.097 1.00 97.62 126 SER A O 1
ATOM 920 N N . ALA A 1 127 ? 30.073 0.852 -29.271 1.00 97.75 127 ALA A N 1
ATOM 921 C CA . ALA A 1 127 ? 29.060 0.155 -28.482 1.00 97.75 127 ALA A CA 1
ATOM 922 C C . ALA A 1 127 ? 28.063 -0.585 -29.386 1.00 97.75 127 ALA A C 1
ATOM 924 O O . ALA A 1 127 ? 27.754 -1.747 -29.135 1.00 97.75 127 ALA A O 1
ATOM 925 N N . LEU A 1 128 ? 27.629 0.049 -30.483 1.00 97.88 128 LEU A N 1
ATOM 926 C CA . LEU A 1 128 ? 26.770 -0.599 -31.481 1.00 97.88 128 LEU A CA 1
ATOM 927 C C . LEU A 1 128 ? 27.457 -1.809 -32.126 1.00 97.88 128 LEU A C 1
ATOM 929 O O . LEU A 1 128 ? 26.819 -2.838 -32.328 1.00 97.88 128 LEU A O 1
ATOM 933 N N . ARG A 1 129 ? 28.761 -1.708 -32.412 1.00 97.69 129 ARG A N 1
ATOM 934 C CA . ARG A 1 129 ? 29.551 -2.810 -32.974 1.00 97.69 129 ARG A CA 1
ATOM 935 C C . ARG A 1 129 ? 29.654 -3.979 -31.996 1.00 97.69 129 ARG A C 1
ATOM 937 O O . ARG A 1 129 ? 29.438 -5.113 -32.405 1.00 97.69 129 ARG A O 1
ATOM 944 N N . SER A 1 130 ? 29.925 -3.690 -30.723 1.00 97.81 130 SER A N 1
ATOM 945 C CA . SER A 1 130 ? 29.988 -4.699 -29.659 1.00 97.81 130 SER A CA 1
ATOM 946 C C . SER A 1 130 ? 28.640 -5.401 -29.448 1.00 97.81 130 SER A C 1
ATOM 948 O O . SER A 1 130 ? 28.587 -6.618 -29.315 1.00 97.81 130 SER A O 1
ATOM 950 N N . ALA A 1 131 ? 27.530 -4.657 -29.506 1.00 97.62 131 ALA A N 1
ATOM 951 C CA . ALA A 1 131 ? 26.186 -5.209 -29.328 1.00 97.62 131 ALA A CA 1
ATOM 952 C C . ALA A 1 131 ? 25.638 -5.950 -30.564 1.00 97.62 131 ALA A C 1
ATOM 954 O O . ALA A 1 131 ? 24.650 -6.679 -30.456 1.00 97.62 131 ALA A O 1
ATOM 955 N N . MET A 1 132 ? 26.246 -5.776 -31.743 1.00 97.81 132 MET A N 1
ATOM 956 C CA . MET A 1 132 ? 25.716 -6.285 -33.012 1.00 97.81 132 MET A CA 1
ATOM 957 C C . MET A 1 132 ? 25.476 -7.806 -33.030 1.00 97.81 132 MET A C 1
ATOM 959 O O . MET A 1 132 ? 24.419 -8.205 -33.522 1.00 97.81 132 MET A O 1
ATOM 963 N N . PRO A 1 133 ? 26.361 -8.673 -32.494 1.00 97.88 133 PRO A N 1
ATOM 964 C CA . PRO A 1 133 ? 26.099 -10.113 -32.464 1.00 97.88 133 PRO A CA 1
ATOM 965 C C . PRO A 1 133 ? 24.826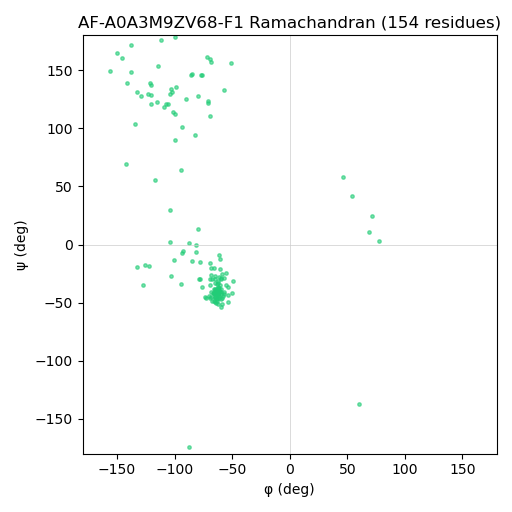 -10.459 -31.679 1.00 97.88 133 PRO A C 1
ATOM 967 O O . PRO A 1 133 ? 24.019 -11.263 -32.139 1.00 97.88 133 PRO A O 1
ATOM 970 N N . HIS A 1 134 ? 24.595 -9.790 -30.544 1.00 98.25 134 HIS A N 1
ATOM 971 C CA . HIS A 1 134 ? 23.403 -9.994 -29.716 1.00 98.25 134 HIS A CA 1
ATOM 972 C C . HIS A 1 134 ? 22.139 -9.483 -30.405 1.00 98.25 134 HIS A C 1
ATOM 974 O O . HIS A 1 134 ? 21.139 -10.191 -30.466 1.00 98.25 134 HIS A O 1
ATOM 980 N N . ILE A 1 135 ? 22.194 -8.280 -30.984 1.00 98.06 135 ILE A N 1
ATOM 981 C CA . ILE A 1 135 ? 21.059 -7.693 -31.708 1.00 98.06 135 ILE A CA 1
ATOM 982 C C . ILE A 1 135 ? 20.697 -8.554 -32.926 1.00 98.06 135 ILE A C 1
ATOM 984 O O . ILE A 1 135 ? 19.517 -8.766 -33.200 1.00 98.06 135 ILE A O 1
ATOM 988 N N . ALA A 1 136 ? 21.690 -9.087 -33.646 1.00 98.00 136 ALA A N 1
ATOM 989 C CA . ALA A 1 136 ? 21.462 -9.998 -34.765 1.00 98.00 136 ALA A CA 1
ATOM 990 C C . ALA A 1 136 ? 20.788 -11.300 -34.318 1.00 98.00 136 ALA A C 1
ATOM 992 O O . ALA A 1 136 ? 19.808 -11.702 -34.937 1.00 98.00 136 ALA A O 1
ATOM 993 N N . ALA A 1 137 ? 21.275 -11.922 -33.242 1.00 98.25 137 ALA A N 1
ATOM 994 C CA . ALA A 1 137 ? 20.703 -13.160 -32.718 1.00 98.25 137 ALA A CA 1
ATOM 995 C C . ALA A 1 137 ? 19.256 -12.968 -32.233 1.00 98.25 137 ALA A C 1
ATOM 997 O O . ALA A 1 137 ? 18.374 -13.725 -32.630 1.00 98.25 137 ALA A O 1
ATOM 998 N N . LEU A 1 138 ? 19.002 -11.926 -31.433 1.00 98.50 138 LEU A N 1
ATOM 999 C CA . LEU A 1 138 ? 17.671 -11.633 -30.893 1.00 98.50 138 LEU A CA 1
ATOM 1000 C C . LEU A 1 138 ? 16.677 -11.289 -32.004 1.00 98.50 138 LEU A C 1
ATOM 1002 O O . LEU A 1 138 ? 15.625 -11.909 -32.101 1.00 98.50 138 LEU A O 1
ATOM 1006 N N . SER A 1 139 ? 17.041 -10.372 -32.904 1.00 98.19 139 SER A N 1
ATOM 1007 C CA . SER A 1 139 ? 16.143 -9.993 -34.002 1.00 98.19 139 SER A CA 1
ATOM 1008 C C . SER A 1 139 ? 15.876 -11.136 -34.984 1.00 98.19 139 SER A C 1
ATOM 1010 O O . SER A 1 139 ? 14.797 -11.183 -35.565 1.00 98.19 139 SER A O 1
ATOM 1012 N N . ALA A 1 140 ? 16.811 -12.076 -35.169 1.00 97.62 140 ALA A N 1
ATOM 1013 C CA . ALA A 1 140 ? 16.562 -13.280 -35.959 1.00 97.62 140 ALA A CA 1
ATOM 1014 C C . ALA A 1 140 ? 15.583 -14.231 -35.252 1.00 97.62 140 ALA A C 1
ATOM 1016 O O . ALA A 1 140 ? 14.649 -14.712 -35.891 1.00 97.62 140 ALA A O 1
ATOM 1017 N N . ALA A 1 141 ? 15.757 -14.459 -33.946 1.00 98.25 141 ALA A N 1
ATOM 1018 C CA . ALA A 1 141 ? 14.858 -15.293 -33.145 1.00 98.25 141 ALA A CA 1
ATOM 1019 C C . ALA A 1 141 ? 13.428 -14.726 -33.077 1.00 98.25 141 ALA A C 1
ATOM 1021 O O . ALA A 1 141 ? 12.465 -15.485 -33.057 1.00 98.25 141 ALA A O 1
ATOM 1022 N N . GLU A 1 142 ? 13.288 -13.399 -33.099 1.00 98.38 142 GLU A N 1
ATOM 1023 C CA . GLU A 1 142 ? 11.996 -12.702 -33.141 1.00 98.38 142 GLU A CA 1
ATOM 1024 C C . GLU A 1 142 ? 11.386 -12.616 -34.554 1.00 98.38 142 GLU A C 1
ATOM 1026 O O . GLU A 1 142 ? 10.262 -12.142 -34.707 1.00 98.38 142 GLU A O 1
ATOM 1031 N N . GLY A 1 143 ? 12.101 -13.043 -35.605 1.00 97.88 143 GLY A N 1
ATOM 1032 C CA . GLY A 1 143 ? 11.636 -12.918 -36.993 1.00 97.88 143 GLY A CA 1
ATOM 1033 C C . GLY A 1 143 ? 11.643 -11.477 -37.530 1.00 97.88 143 GLY A C 1
ATOM 1034 O O . GLY A 1 143 ? 10.912 -11.156 -38.465 1.00 97.88 143 GLY A O 1
ATOM 1035 N N . LEU A 1 144 ? 12.478 -10.600 -36.963 1.00 98.00 144 LEU A N 1
ATOM 1036 C CA . LEU A 1 144 ? 12.553 -9.160 -37.238 1.00 98.00 144 LEU A CA 1
ATOM 1037 C C . LEU A 1 144 ? 13.914 -8.716 -37.830 1.00 98.00 144 LEU A C 1
ATOM 1039 O O . LEU A 1 144 ? 14.539 -7.780 -37.319 1.00 98.00 144 LEU A O 1
ATOM 1043 N N . PRO A 1 145 ? 14.396 -9.291 -38.950 1.00 93.94 145 PRO A N 1
ATOM 1044 C CA . PRO A 1 145 ? 15.752 -9.046 -39.467 1.00 93.94 145 PRO A CA 1
ATOM 1045 C C . PRO A 1 145 ? 16.054 -7.570 -39.797 1.00 93.94 145 PRO A C 1
ATOM 1047 O O . PRO A 1 145 ? 17.208 -7.135 -39.741 1.00 93.94 145 PRO A O 1
ATOM 1050 N N . ALA A 1 146 ? 15.023 -6.767 -40.089 1.00 97.69 146 ALA A N 1
ATOM 1051 C CA . ALA A 1 146 ? 15.151 -5.328 -40.319 1.00 97.69 146 ALA A CA 1
ATOM 1052 C C . ALA A 1 146 ? 15.738 -4.563 -39.112 1.00 97.69 146 ALA A C 1
ATOM 1054 O O . ALA A 1 146 ? 16.426 -3.559 -39.304 1.00 97.69 146 ALA A O 1
ATOM 1055 N N . HIS A 1 147 ? 15.537 -5.049 -37.882 1.00 97.81 147 HIS A N 1
ATOM 1056 C CA . HIS A 1 147 ? 16.047 -4.399 -36.669 1.00 97.81 147 HIS A CA 1
ATOM 1057 C C . HIS A 1 147 ? 17.577 -4.474 -36.594 1.00 97.81 147 HIS A C 1
ATOM 1059 O O . HIS A 1 147 ? 18.241 -3.458 -36.382 1.00 97.81 147 HIS A O 1
ATOM 1065 N N . ALA A 1 148 ? 18.162 -5.647 -36.867 1.00 97.56 148 ALA A N 1
ATOM 1066 C CA . ALA A 1 148 ? 19.612 -5.771 -36.995 1.00 97.56 148 ALA A CA 1
ATOM 1067 C C . ALA A 1 148 ? 20.156 -4.953 -38.169 1.00 97.56 148 ALA A C 1
ATOM 1069 O O . ALA A 1 148 ? 21.201 -4.314 -38.039 1.00 97.56 148 ALA A O 1
ATOM 1070 N N . ASN A 1 149 ? 19.443 -4.925 -39.296 1.00 97.38 149 ASN A N 1
ATOM 1071 C CA . ASN A 1 149 ? 19.866 -4.153 -40.464 1.00 97.38 149 ASN A CA 1
ATOM 1072 C C . ASN A 1 149 ? 19.931 -2.648 -40.175 1.00 97.38 149 ASN A C 1
ATOM 1074 O O . ASN A 1 149 ? 20.871 -1.991 -40.618 1.00 97.38 149 ASN A O 1
ATOM 1078 N N . ALA A 1 150 ? 19.013 -2.105 -39.369 1.00 97.25 150 ALA A N 1
ATOM 1079 C CA . ALA A 1 150 ? 19.074 -0.707 -38.949 1.00 97.25 150 ALA A CA 1
ATOM 1080 C C . ALA A 1 150 ? 20.372 -0.385 -38.181 1.00 97.25 150 ALA A C 1
ATOM 1082 O O . ALA A 1 150 ? 20.964 0.680 -38.389 1.00 97.25 150 ALA A O 1
ATOM 1083 N N . VAL A 1 151 ? 20.845 -1.306 -37.333 1.00 97.25 151 VAL A N 1
ATOM 1084 C CA . VAL A 1 151 ? 22.114 -1.153 -36.603 1.00 97.25 151 VAL A CA 1
ATOM 1085 C C . VAL A 1 151 ? 23.310 -1.330 -37.535 1.00 97.25 151 VAL A C 1
ATOM 1087 O O . VAL A 1 151 ? 24.192 -0.473 -37.532 1.00 97.25 151 VAL A O 1
ATOM 1090 N N . ARG A 1 152 ? 23.312 -2.363 -38.391 1.00 95.94 152 ARG A N 1
ATOM 1091 C CA . ARG A 1 152 ? 24.354 -2.575 -39.416 1.00 95.94 152 ARG A CA 1
ATOM 1092 C C . ARG A 1 152 ? 24.531 -1.342 -40.301 1.00 95.94 152 ARG A C 1
ATOM 1094 O O . ARG A 1 152 ? 25.654 -0.883 -40.464 1.00 95.94 152 ARG A O 1
ATOM 1101 N N . GLY A 1 153 ? 23.424 -0.725 -40.724 1.00 96.00 153 GLY A N 1
ATOM 1102 C CA . GLY A 1 153 ? 23.377 0.542 -41.464 1.00 96.00 153 GLY A CA 1
ATOM 1103 C C . GLY A 1 153 ? 24.206 1.671 -40.840 1.00 96.00 153 GLY A C 1
ATOM 1104 O O . GLY A 1 153 ? 24.745 2.515 -41.544 1.00 96.00 153 GLY A O 1
ATOM 1105 N N . ARG A 1 154 ? 24.341 1.680 -39.509 1.00 95.06 154 ARG A N 1
ATOM 1106 C CA . ARG A 1 154 ? 25.121 2.674 -38.754 1.00 95.06 154 ARG A CA 1
ATOM 1107 C C . ARG A 1 154 ? 26.560 2.242 -38.509 1.00 95.06 154 ARG A C 1
ATOM 1109 O O . ARG A 1 154 ? 27.315 3.043 -37.973 1.00 95.06 154 ARG A O 1
ATOM 1116 N N . LEU A 1 155 ? 26.966 1.028 -38.867 1.00 93.94 155 LEU A N 1
ATOM 1117 C CA . LEU A 1 155 ? 28.330 0.511 -38.700 1.00 93.94 155 LEU A CA 1
ATOM 1118 C C . LEU A 1 155 ? 29.169 0.554 -39.982 1.00 93.94 155 LEU A C 1
ATOM 1120 O O . LEU A 1 155 ? 30.384 0.394 -39.865 1.00 93.94 155 LEU A O 1
ATOM 1124 N N . HIS A 1 156 ? 28.533 0.782 -41.136 1.00 76.12 156 HIS A N 1
ATOM 1125 C CA . HIS A 1 156 ? 29.192 1.002 -42.425 1.00 76.12 156 HIS A CA 1
ATOM 1126 C C . HIS A 1 156 ? 29.934 2.338 -42.483 1.00 76.12 156 HIS A C 1
ATOM 1128 O O . HIS A 1 156 ? 29.378 3.353 -42.000 1.00 76.12 156 HIS A O 1
#

Nearest PDB structures (foldseek):
  1kah-assembly1_A  TM=9.049E-01  e=8.231E-08  Escherichia coli
  4g09-assembly1_A-2  TM=9.579E-01  e=6.516E-07  Brucella suis 1330
  5vld-assembly1_A  TM=9.065E-01  e=2.200E-06  Medicago truncatula
  6an0-assembly1_A-2  TM=8.777E-01  e=1.437E-06  Elizabethkingia anophelis NUHP1
  4g07-assembly1_A-2  TM=8.968E-01  e=2.338E-06  Brucella suis 1330

Secondary structure (DSSP, 8-state):
--HHHHHHHHHHHHHHHHHSTTHHHHHHHHHHH------SSHHHHHHHHHHH--SEEEE-SSSHHHHHTT--S-SEEEETT--HHHHHHTSS-------TTGGGT--S--GGGG----------HHHHHHHHHHHHHHHHHTT-HHHHHHHHTTT-

Foldseek 3Di:
DDPVVQVVVVVVLLVVLCPDPPNVVSVVCCVPPNDGDDDPDLVRVLVVCLVQLAQEDEQQDPFFVVSVVSRDGHQDYHGHPGDVVCCPPPPPHASQGDHPNCSVPDYHDDVVVVDDDDDDDDDDLVRLVVCLVVQCVVCVVVVNNVRSVVSVVSND